Protein AF-0000000075318013 (afdb_homodimer)

Secondary structure (DSSP, 8-state):
------PPPTT--PPPHHHHHHHHHHHHHHHHHHHHHHHHHT-SSS-HHHHHHHHHHHHHHHHHHHHHHH--S--/------PPPTT--PPPHHHHHHHHHHHHHHHHHHHHHHHHHT-SSS-HHHHHHHHHHHHHHHHHHHHHHH--S--

Sequence (150 aa):
METFIQPKITGYRQLSEEDAALMNEIKAHGVALGELVDRLSSRSDLNQRWLDIGTTDLQTGLMALTRAVAKPSTFMETFIQPKITGYRQLSEEDAALMNEIKAHGVALGELVDRLSSRSDLNQRWLDIGTTDLQTGLMALTRAVAKPSTF

Structure (mmCIF, N/CA/C/O backbone):
data_AF-0000000075318013-model_v1
#
loop_
_entity.id
_entity.type
_entity.pdbx_description
1 polymer 'Acb2/Tad1 hairpin domain-containing protein'
#
loop_
_atom_site.group_PDB
_atom_site.id
_atom_site.type_symbol
_atom_site.label_atom_id
_atom_site.label_alt_id
_atom_site.label_comp_id
_atom_site.label_asym_id
_atom_site.label_entity_id
_atom_site.label_seq_id
_atom_site.pdbx_PDB_ins_code
_atom_site.Cartn_x
_atom_site.Cartn_y
_atom_site.Cartn_z
_atom_site.occupancy
_atom_site.B_iso_or_equiv
_atom_site.auth_seq_id
_atom_site.auth_comp_id
_atom_site.auth_asym_id
_atom_site.auth_atom_id
_atom_site.pdbx_PDB_model_num
ATOM 1 N N . MET A 1 1 ? 11.258 12.672 25.172 1 51.41 1 MET A N 1
ATOM 2 C CA . MET A 1 1 ? 11.133 12.633 23.719 1 51.41 1 MET A CA 1
ATOM 3 C C . MET A 1 1 ? 12.352 13.258 23.047 1 51.41 1 MET A C 1
ATOM 5 O O . MET A 1 1 ? 12.719 14.391 23.359 1 51.41 1 MET A O 1
ATOM 9 N N . GLU A 1 2 ? 13.297 12.336 22.609 1 57.06 2 GLU A N 1
ATOM 10 C CA . GLU A 1 2 ? 14.523 12.922 22.078 1 57.06 2 GLU A CA 1
ATOM 11 C C . GLU A 1 2 ? 14.227 13.852 20.906 1 57.06 2 GLU A C 1
ATOM 13 O O . GLU A 1 2 ? 13.469 13.5 20 1 57.06 2 GLU A O 1
ATOM 18 N N . THR A 1 3 ? 14.219 15.047 21.234 1 63.28 3 THR A N 1
ATOM 19 C CA . THR A 1 3 ? 14 16.094 20.234 1 63.28 3 THR A CA 1
ATOM 20 C C . THR A 1 3 ? 15.203 16.188 19.297 1 63.28 3 THR A C 1
ATOM 22 O O . THR A 1 3 ? 16.344 16.094 19.734 1 63.28 3 THR A O 1
ATOM 25 N N . PHE A 1 4 ? 15.031 15.758 18.094 1 64.5 4 PHE A N 1
ATOM 26 C CA . PHE A 1 4 ? 16.062 16.016 17.078 1 64.5 4 PHE A CA 1
ATOM 27 C C . PHE A 1 4 ? 15.914 17.406 16.5 1 64.5 4 PHE A C 1
ATOM 29 O O . PHE A 1 4 ? 14.805 17.844 16.188 1 64.5 4 PHE A O 1
ATOM 36 N N . ILE A 1 5 ? 16.891 18.172 16.766 1 68.06 5 ILE A N 1
ATOM 37 C CA . ILE A 1 5 ? 16.906 19.531 16.203 1 68.06 5 ILE A CA 1
ATOM 38 C C . ILE A 1 5 ? 17.469 19.5 14.789 1 68.06 5 ILE A C 1
ATOM 40 O O . ILE A 1 5 ? 18.594 19.031 14.57 1 68.06 5 ILE A O 1
ATOM 44 N N . GLN A 1 6 ? 16.625 19.562 13.805 1 69.44 6 GLN A N 1
ATOM 45 C CA . GLN A 1 6 ? 17.062 19.641 12.414 1 69.44 6 GLN A CA 1
ATOM 46 C C . GLN A 1 6 ? 16.797 21.016 11.82 1 69.44 6 GLN A C 1
ATOM 48 O O . GLN A 1 6 ? 15.828 21.688 12.203 1 69.44 6 GLN A O 1
ATOM 53 N N . PRO A 1 7 ? 17.812 21.406 11.039 1 77.44 7 PRO A N 1
ATOM 54 C CA . PRO A 1 7 ? 17.562 22.688 10.367 1 77.44 7 PRO A CA 1
ATOM 55 C C . PRO A 1 7 ? 16.234 22.703 9.617 1 77.44 7 PRO A C 1
ATOM 57 O O . PRO A 1 7 ? 15.812 21.688 9.078 1 77.44 7 PRO A O 1
ATOM 60 N N . LYS A 1 8 ? 15.609 23.891 9.758 1 79.69 8 LYS A N 1
ATOM 61 C CA . LYS A 1 8 ? 14.336 24.031 9.062 1 79.69 8 LYS A CA 1
ATOM 62 C C . LYS A 1 8 ? 14.516 23.969 7.551 1 79.69 8 LYS A C 1
ATOM 64 O O . LYS A 1 8 ? 15.367 24.672 7 1 79.69 8 LYS A O 1
ATOM 69 N N . ILE A 1 9 ? 13.898 23.141 6.926 1 81.94 9 ILE A N 1
ATOM 70 C CA . ILE A 1 9 ? 13.844 23.062 5.469 1 81.94 9 ILE A CA 1
ATOM 71 C C . ILE A 1 9 ? 12.711 23.953 4.953 1 81.94 9 ILE A C 1
ATOM 73 O O . ILE A 1 9 ? 11.594 23.906 5.48 1 81.94 9 ILE A O 1
ATOM 77 N N . THR A 1 10 ? 13.117 24.734 3.959 1 87.12 10 THR A N 1
ATOM 78 C CA . THR A 1 10 ? 12.125 25.625 3.383 1 87.12 10 THR A CA 1
ATOM 79 C C . THR A 1 10 ? 10.891 24.859 2.914 1 87.12 10 THR A C 1
ATOM 81 O O . THR A 1 10 ? 11.016 23.812 2.277 1 87.12 10 THR A O 1
ATOM 84 N N . GLY A 1 11 ? 9.648 25.328 3.365 1 89.56 11 GLY A N 1
ATOM 85 C CA . GLY A 1 11 ? 8.414 24.719 2.906 1 89.56 11 GLY A CA 1
ATOM 86 C C . GLY A 1 11 ? 7.902 23.625 3.83 1 89.56 11 GLY A C 1
ATOM 87 O O . GLY A 1 11 ? 6.773 23.156 3.678 1 89.56 11 GLY A O 1
ATOM 88 N N . TYR A 1 12 ? 8.773 23.281 4.695 1 90.19 12 TYR A N 1
ATOM 89 C CA . TYR A 1 12 ? 8.328 22.266 5.645 1 90.19 12 TYR A CA 1
ATOM 90 C C . TYR A 1 12 ? 7.973 22.891 6.988 1 90.19 12 TYR A C 1
ATOM 92 O O . TYR A 1 12 ? 8.586 23.875 7.402 1 90.19 12 TYR A O 1
ATOM 100 N N . ARG A 1 13 ? 7.129 22.359 7.59 1 88.5 13 ARG A N 1
ATOM 101 C CA . ARG A 1 13 ? 6.691 22.828 8.898 1 88.5 13 ARG A CA 1
ATOM 102 C C . ARG A 1 13 ? 7.191 21.922 10.008 1 88.5 13 ARG A C 1
ATOM 104 O O . ARG A 1 13 ? 7.543 20.766 9.758 1 88.5 13 ARG A O 1
ATOM 111 N N . GLN A 1 14 ? 7.195 22.516 11.195 1 88.56 14 GLN A N 1
ATOM 112 C CA . GLN A 1 14 ? 7.449 21.688 12.375 1 88.56 14 GLN A CA 1
ATOM 113 C C . GLN A 1 14 ? 6.242 20.812 12.695 1 88.56 14 GLN A C 1
ATOM 115 O O . GLN A 1 14 ? 5.121 21.312 12.836 1 88.56 14 GLN A O 1
ATOM 120 N N . LEU A 1 15 ? 6.57 19.562 12.891 1 89.75 15 LEU A N 1
ATOM 121 C CA . LEU A 1 15 ? 5.477 18.641 13.156 1 89.75 15 LEU A CA 1
ATOM 122 C C . LEU A 1 15 ? 5.109 18.641 14.633 1 89.75 15 LEU A C 1
ATOM 124 O O . LEU A 1 15 ? 5.988 18.734 15.5 1 89.75 15 LEU A O 1
ATOM 128 N N . SER A 1 16 ? 3.875 18.547 14.883 1 91.38 16 SER A N 1
ATOM 129 C CA . SER A 1 16 ? 3.424 18.312 16.25 1 91.38 16 SER A CA 1
ATOM 130 C C . SER A 1 16 ? 3.791 16.906 16.719 1 91.38 16 SER A C 1
ATOM 132 O O . SER A 1 16 ? 4.223 16.078 15.914 1 91.38 16 SER A O 1
ATOM 134 N N . GLU A 1 17 ? 3.672 16.656 17.922 1 91.62 17 GLU A N 1
ATOM 135 C CA . GLU A 1 17 ? 3.891 15.305 18.453 1 91.62 17 GLU A CA 1
ATOM 136 C C . GLU A 1 17 ? 2.947 14.297 17.797 1 91.62 17 GLU A C 1
ATOM 138 O O . GLU A 1 17 ? 3.342 13.164 17.5 1 91.62 17 GLU A O 1
ATOM 143 N N . GLU A 1 18 ? 1.705 14.781 17.578 1 92.75 18 GLU A N 1
ATOM 144 C CA . GLU A 1 18 ? 0.709 13.914 16.969 1 92.75 18 GLU A CA 1
ATOM 145 C C . GLU A 1 18 ? 1.08 13.602 15.516 1 92.75 18 GLU A C 1
ATOM 147 O O . GLU A 1 18 ? 0.976 12.453 15.078 1 92.75 18 GLU A O 1
ATOM 152 N N . ASP A 1 19 ? 1.533 14.609 14.797 1 93.31 19 ASP A N 1
ATOM 153 C CA . ASP A 1 19 ? 1.943 14.398 13.414 1 93.31 19 ASP A CA 1
ATOM 154 C C . ASP A 1 19 ? 3.156 13.477 13.336 1 93.31 19 ASP A C 1
ATOM 156 O O . ASP A 1 19 ? 3.244 12.633 12.438 1 93.31 19 ASP A O 1
ATOM 160 N N . ALA A 1 20 ? 4.09 13.664 14.203 1 93.19 20 ALA A N 1
ATOM 161 C CA . ALA A 1 20 ? 5.277 12.812 14.242 1 93.19 20 ALA A CA 1
ATOM 162 C C . ALA A 1 20 ? 4.898 11.359 14.5 1 93.19 20 ALA A C 1
ATOM 164 O O . ALA A 1 20 ? 5.469 10.445 13.891 1 93.19 20 ALA A O 1
ATOM 165 N N . ALA A 1 21 ? 3.998 11.148 15.406 1 93.88 21 ALA A N 1
ATOM 166 C CA . ALA A 1 21 ? 3.531 9.797 15.68 1 93.88 21 ALA A CA 1
ATOM 167 C C . ALA A 1 21 ? 2.91 9.164 14.438 1 93.88 21 ALA A C 1
ATOM 169 O O . ALA A 1 21 ? 3.131 7.98 14.156 1 93.88 21 ALA A O 1
ATOM 170 N N . LEU A 1 22 ? 2.172 9.977 13.727 1 94.38 22 LEU A N 1
ATOM 171 C CA . LEU A 1 22 ? 1.556 9.492 12.492 1 94.38 22 LEU A CA 1
ATOM 172 C C . LEU A 1 22 ? 2.615 9.156 11.453 1 94.38 22 LEU A C 1
ATOM 174 O O . LEU A 1 22 ? 2.533 8.117 10.789 1 94.38 22 LEU A O 1
ATOM 178 N N . MET A 1 23 ? 3.594 10.016 11.344 1 95.5 23 MET A N 1
ATOM 179 C CA . MET A 1 23 ? 4.703 9.781 10.422 1 95.5 23 MET A CA 1
ATOM 180 C C . MET A 1 23 ? 5.438 8.492 10.766 1 95.5 23 MET A C 1
ATOM 182 O O . MET A 1 23 ? 5.75 7.699 9.875 1 95.5 23 MET A O 1
ATOM 186 N N . ASN A 1 24 ? 5.641 8.297 12 1 96.62 24 ASN A N 1
ATOM 187 C CA . ASN A 1 24 ? 6.316 7.074 12.438 1 96.62 24 ASN A CA 1
ATOM 188 C C . ASN A 1 24 ? 5.473 5.836 12.156 1 96.62 24 ASN A C 1
ATOM 190 O O . ASN A 1 24 ? 6.012 4.785 11.805 1 96.62 24 ASN A O 1
ATOM 194 N N . GLU A 1 25 ? 4.195 5.926 12.305 1 97.62 25 GLU A N 1
ATOM 195 C CA . GLU A 1 25 ? 3.309 4.809 12 1 97.62 25 GLU A CA 1
ATOM 196 C C . GLU A 1 25 ? 3.328 4.48 10.508 1 97.62 25 GLU A C 1
ATOM 198 O O . GLU A 1 25 ? 3.40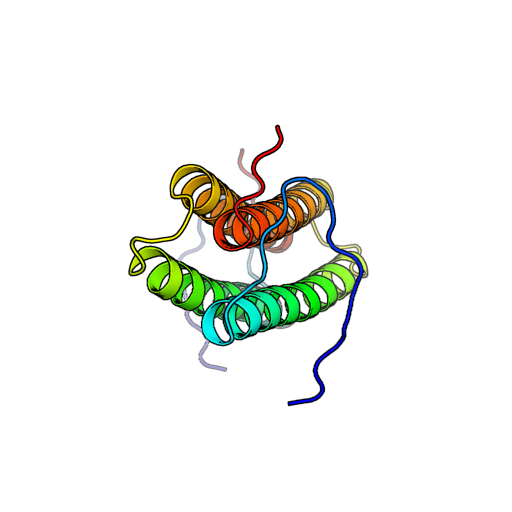8 3.312 10.125 1 97.62 25 GLU A O 1
ATOM 203 N N . ILE A 1 26 ? 3.238 5.508 9.703 1 98.38 26 ILE A N 1
ATOM 204 C CA . ILE A 1 26 ? 3.312 5.316 8.266 1 98.38 26 ILE A CA 1
ATOM 205 C C . ILE A 1 26 ? 4.629 4.633 7.902 1 98.38 26 ILE A C 1
ATOM 207 O O . ILE A 1 26 ? 4.648 3.686 7.113 1 98.38 26 ILE A O 1
ATOM 211 N N . LYS A 1 27 ? 5.699 5.059 8.531 1 98.19 27 LYS A N 1
ATOM 212 C CA . LYS A 1 27 ? 7.008 4.469 8.266 1 98.19 27 LYS A CA 1
ATOM 213 C C . LYS A 1 27 ? 7.051 3.01 8.703 1 98.19 27 LYS A C 1
ATOM 215 O O . LYS A 1 27 ? 7.672 2.176 8.039 1 98.19 27 LYS A O 1
ATOM 220 N N . ALA A 1 28 ? 6.453 2.695 9.805 1 98.5 28 ALA A N 1
ATOM 221 C CA . ALA A 1 28 ? 6.402 1.314 10.281 1 98.5 28 ALA A CA 1
ATOM 222 C C . ALA A 1 28 ? 5.664 0.422 9.289 1 98.5 28 ALA A C 1
ATOM 224 O O . ALA A 1 28 ? 6.086 -0.705 9.023 1 98.5 28 ALA A O 1
ATOM 225 N N . HIS A 1 29 ? 4.551 0.938 8.773 1 98.69 29 HIS A N 1
ATOM 226 C CA . HIS A 1 29 ? 3.865 0.2 7.719 1 98.69 29 HIS A CA 1
ATOM 227 C C . HIS A 1 29 ? 4.758 0.031 6.492 1 98.69 29 HIS A C 1
ATOM 229 O O . HIS A 1 29 ? 4.75 -1.022 5.852 1 98.69 29 HIS A O 1
ATOM 235 N N . GLY A 1 30 ? 5.508 1.04 6.16 1 98.81 30 GLY A N 1
ATOM 236 C CA . GLY A 1 30 ? 6.445 0.939 5.055 1 98.81 30 GLY A CA 1
ATOM 237 C C . GLY A 1 30 ? 7.465 -0.168 5.238 1 98.81 30 GLY A C 1
ATOM 238 O O . GLY A 1 30 ? 7.742 -0.926 4.305 1 98.81 30 GLY A O 1
ATOM 239 N N . VAL A 1 31 ? 8.008 -0.242 6.359 1 98.69 31 VAL A N 1
ATOM 240 C CA . VAL A 1 31 ? 8.984 -1.28 6.668 1 98.69 31 VAL A CA 1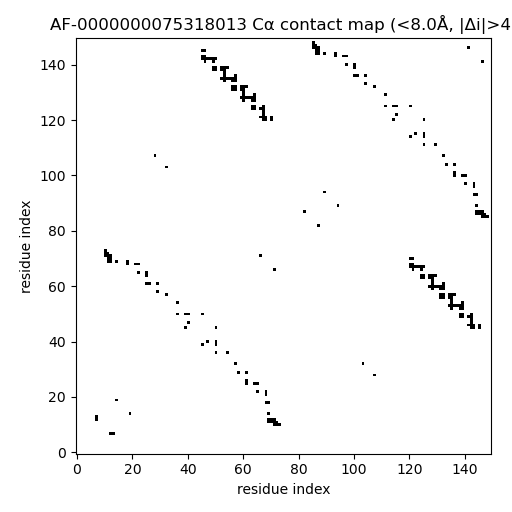
ATOM 241 C C . VAL A 1 31 ? 8.336 -2.656 6.523 1 98.69 31 VAL A C 1
ATOM 243 O O . VAL A 1 31 ? 8.898 -3.545 5.871 1 98.69 31 VAL A O 1
ATOM 246 N N . ALA A 1 32 ? 7.191 -2.836 7.086 1 98.56 32 ALA A N 1
ATOM 247 C CA . ALA A 1 32 ? 6.492 -4.117 7.035 1 98.56 32 ALA A CA 1
ATOM 248 C C . ALA A 1 32 ? 6.145 -4.492 5.598 1 98.56 32 ALA A C 1
ATOM 250 O O . ALA A 1 32 ? 6.309 -5.645 5.195 1 98.56 32 ALA A O 1
ATOM 251 N N . LEU A 1 33 ? 5.715 -3.564 4.836 1 98.81 33 LEU A N 1
ATOM 252 C CA . LEU A 1 33 ? 5.371 -3.82 3.441 1 98.81 33 LEU A CA 1
ATOM 253 C C . LEU A 1 33 ? 6.621 -4.109 2.619 1 98.81 33 LEU A C 1
ATOM 255 O O . LEU A 1 33 ? 6.582 -4.91 1.684 1 98.81 33 LEU A O 1
ATOM 259 N N . GLY A 1 34 ? 7.645 -3.418 2.916 1 98.62 34 GLY A N 1
ATOM 260 C CA . GLY A 1 34 ? 8.906 -3.725 2.27 1 98.62 34 GLY A CA 1
ATOM 261 C C . GLY A 1 34 ? 9.352 -5.164 2.471 1 98.62 34 GLY A C 1
ATOM 262 O O . GLY A 1 34 ? 9.805 -5.816 1.529 1 98.62 34 GLY A O 1
ATOM 263 N N . GLU A 1 35 ? 9.234 -5.652 3.684 1 98.19 35 GLU A N 1
ATOM 264 C CA . GLU A 1 35 ? 9.578 -7.039 3.982 1 98.19 35 GLU A CA 1
ATOM 265 C C . GLU A 1 35 ? 8.688 -8.008 3.209 1 98.19 35 GLU A C 1
ATOM 267 O O . GLU A 1 35 ? 9.164 -9.023 2.703 1 98.19 35 GLU A O 1
ATOM 272 N N . LEU A 1 36 ? 7.445 -7.703 3.152 1 98.19 36 LEU A N 1
ATOM 273 C CA . LEU A 1 36 ? 6.523 -8.523 2.375 1 98.19 36 LEU A CA 1
ATOM 274 C C . LEU A 1 36 ? 6.953 -8.586 0.913 1 98.19 36 LEU A C 1
ATOM 276 O O . LEU A 1 36 ? 7.078 -9.672 0.347 1 98.19 36 LEU A O 1
ATOM 280 N N . VAL A 1 37 ? 7.211 -7.48 0.31 1 98.44 37 VAL A N 1
ATOM 281 C CA . VAL A 1 37 ? 7.57 -7.406 -1.104 1 98.44 37 VAL A CA 1
ATOM 282 C C . VAL A 1 37 ? 8.883 -8.148 -1.346 1 98.44 37 VAL A C 1
ATOM 284 O O . VAL A 1 37 ? 9.031 -8.836 -2.357 1 98.44 37 VAL A O 1
ATOM 287 N N . ASP A 1 38 ? 9.789 -7.992 -0.426 1 97.5 38 ASP A N 1
ATOM 288 C CA . ASP A 1 38 ? 11.055 -8.719 -0.542 1 97.5 38 ASP A CA 1
ATOM 289 C C . ASP A 1 38 ? 10.82 -10.227 -0.568 1 97.5 38 ASP A C 1
ATOM 291 O O . ASP A 1 38 ? 11.43 -10.938 -1.374 1 97.5 38 ASP A O 1
ATOM 295 N N . ARG A 1 39 ? 9.992 -10.664 0.252 1 95.88 39 ARG A N 1
ATOM 296 C CA . ARG A 1 39 ? 9.695 -12.086 0.304 1 95.88 39 ARG A CA 1
ATOM 297 C C . ARG A 1 39 ? 9.016 -12.555 -0.978 1 95.88 39 ARG A C 1
ATOM 299 O O . ARG A 1 39 ? 9.367 -13.594 -1.533 1 95.88 39 ARG A O 1
ATOM 306 N N . LEU A 1 40 ? 8.109 -11.758 -1.424 1 97.44 40 LEU A N 1
ATOM 307 C CA . LEU A 1 40 ? 7.414 -12.109 -2.66 1 97.44 40 LEU A CA 1
ATOM 308 C C . LEU A 1 40 ? 8.383 -12.102 -3.842 1 97.44 40 LEU A C 1
ATOM 310 O O . LEU A 1 40 ? 8.312 -12.977 -4.707 1 97.44 40 LEU A O 1
ATOM 314 N N . SER A 1 41 ? 9.258 -11.172 -3.793 1 96.94 41 SER A N 1
ATOM 315 C CA . SER A 1 41 ? 10.188 -11 -4.898 1 96.94 41 SER A CA 1
ATOM 316 C C . SER A 1 41 ? 11.195 -12.148 -4.957 1 96.94 41 SER A C 1
ATOM 318 O O . SER A 1 41 ? 11.812 -12.383 -5.996 1 96.94 41 SER A O 1
ATOM 320 N N . SER A 1 42 ? 11.359 -12.797 -3.869 1 95.56 42 SER A N 1
ATOM 321 C CA . SER A 1 42 ? 12.297 -13.922 -3.814 1 95.56 42 SER A CA 1
ATOM 322 C C . SER A 1 42 ? 11.68 -15.18 -4.41 1 95.56 42 SER A C 1
ATOM 324 O O . SER A 1 42 ? 12.375 -16.172 -4.652 1 95.56 42 SER A O 1
ATOM 326 N N . ARG A 1 43 ? 10.43 -15.117 -4.719 1 94.62 43 ARG A N 1
ATOM 327 C CA . ARG A 1 43 ? 9.742 -16.25 -5.324 1 94.62 43 ARG A CA 1
ATOM 328 C C . ARG A 1 43 ? 9.75 -16.141 -6.848 1 94.62 43 ARG A C 1
ATOM 330 O O . ARG A 1 43 ? 9.539 -15.062 -7.398 1 94.62 43 ARG A O 1
ATOM 337 N N . SER A 1 44 ? 9.961 -17.266 -7.461 1 94.06 44 SER A N 1
ATOM 338 C CA . SER A 1 44 ? 10.055 -17.281 -8.922 1 94.06 44 SER A CA 1
ATOM 339 C C . SER A 1 44 ? 8.727 -17.688 -9.547 1 94.06 44 SER A C 1
ATOM 341 O O . SER A 1 44 ? 8.555 -17.594 -10.766 1 94.06 44 SER A O 1
ATOM 343 N N . ASP A 1 45 ? 7.785 -18.125 -8.82 1 95 45 ASP A N 1
ATOM 344 C CA . ASP A 1 45 ? 6.562 -18.719 -9.359 1 95 45 ASP A CA 1
ATOM 345 C C . ASP A 1 45 ? 5.422 -17.703 -9.367 1 95 45 ASP A C 1
ATOM 347 O O . ASP A 1 45 ? 4.285 -18.047 -9.703 1 95 45 ASP A O 1
ATOM 351 N N . LEU A 1 46 ? 5.73 -16.453 -8.984 1 96.5 46 LEU A N 1
ATOM 352 C CA . LEU A 1 46 ? 4.688 -15.438 -8.969 1 96.5 46 LEU A CA 1
ATOM 353 C C . LEU A 1 46 ? 4.699 -14.633 -10.266 1 96.5 46 LEU A C 1
ATOM 355 O O . LEU A 1 46 ? 5.656 -14.703 -11.039 1 96.5 46 LEU A O 1
ATOM 359 N N . ASN A 1 47 ? 3.588 -13.906 -10.555 1 97.25 47 ASN A N 1
ATOM 360 C CA . ASN A 1 47 ? 3.533 -13.008 -11.703 1 97.25 47 ASN A CA 1
ATOM 361 C C . ASN A 1 47 ? 4.316 -11.727 -11.445 1 97.25 47 ASN A C 1
ATOM 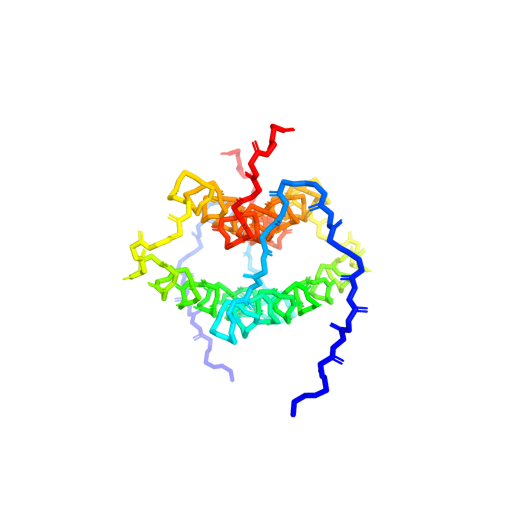363 O O . ASN A 1 47 ? 3.863 -10.852 -10.711 1 97.25 47 ASN A O 1
ATOM 367 N N . GLN A 1 48 ? 5.422 -11.594 -12.031 1 97.38 48 GLN A N 1
ATOM 368 C CA . GLN A 1 48 ? 6.371 -10.531 -11.719 1 97.38 48 GLN A CA 1
ATOM 369 C C . GLN A 1 48 ? 5.82 -9.164 -12.125 1 97.38 48 GLN A C 1
ATOM 371 O O . GLN A 1 48 ? 6.07 -8.164 -11.453 1 97.38 48 GLN A O 1
ATOM 376 N N . ARG A 1 49 ? 5.168 -9.148 -13.203 1 97.75 49 ARG A N 1
ATOM 377 C CA . ARG A 1 49 ? 4.609 -7.871 -13.641 1 97.75 49 ARG A CA 1
ATOM 378 C C . ARG A 1 49 ? 3.682 -7.285 -12.586 1 97.75 49 ARG A C 1
ATOM 380 O O . ARG A 1 49 ? 3.809 -6.113 -12.219 1 97.75 49 ARG A O 1
ATOM 387 N N . TRP A 1 50 ? 2.781 -8.078 -12.094 1 98.44 50 TRP A N 1
ATOM 388 C CA . TRP A 1 50 ? 1.833 -7.617 -11.086 1 98.44 50 TRP A CA 1
ATOM 389 C C . TRP A 1 50 ? 2.539 -7.336 -9.766 1 98.44 50 TRP A C 1
ATOM 391 O O . TRP A 1 50 ? 2.15 -6.426 -9.023 1 98.44 50 TRP A O 1
ATOM 401 N N . LEU A 1 51 ? 3.545 -8.109 -9.445 1 98.62 51 LEU A N 1
ATOM 402 C CA . LEU A 1 51 ? 4.348 -7.824 -8.258 1 98.62 51 LEU A CA 1
ATOM 403 C C . LEU A 1 51 ? 4.996 -6.445 -8.359 1 98.62 51 LEU A C 1
ATOM 405 O O . LEU A 1 51 ? 4.992 -5.68 -7.395 1 98.62 51 LEU A O 1
ATOM 409 N N . ASP A 1 52 ? 5.48 -6.102 -9.539 1 98.62 52 ASP A N 1
ATOM 410 C CA . ASP A 1 52 ? 6.121 -4.805 -9.75 1 98.62 52 ASP A CA 1
ATOM 411 C C . ASP A 1 52 ? 5.109 -3.668 -9.625 1 98.62 52 ASP A C 1
ATOM 413 O O . ASP A 1 52 ? 5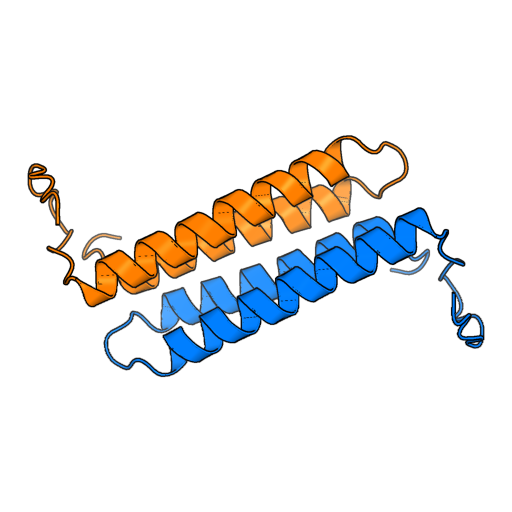.402 -2.637 -9.016 1 98.62 52 ASP A O 1
ATOM 417 N N . ILE A 1 53 ? 3.975 -3.873 -10.133 1 98.75 53 ILE A N 1
ATOM 418 C CA . ILE A 1 53 ? 2.916 -2.875 -10.047 1 98.75 53 ILE A CA 1
ATOM 419 C C . ILE A 1 53 ? 2.514 -2.682 -8.586 1 98.75 53 ILE A C 1
ATOM 421 O O . ILE A 1 53 ? 2.412 -1.549 -8.102 1 98.75 53 ILE A O 1
ATOM 425 N N . GLY A 1 54 ? 2.328 -3.836 -7.898 1 98.88 54 GLY A N 1
ATOM 426 C CA . GLY A 1 54 ? 1.978 -3.754 -6.488 1 98.88 54 GLY A CA 1
ATOM 427 C C . GLY A 1 54 ? 3.027 -3.047 -5.652 1 98.88 54 GLY A C 1
ATOM 428 O O . GLY A 1 54 ? 2.697 -2.207 -4.812 1 98.88 54 GLY A O 1
ATOM 429 N N . THR A 1 55 ? 4.273 -3.332 -5.938 1 98.81 55 THR A N 1
ATOM 430 C CA . THR A 1 55 ? 5.391 -2.703 -5.242 1 98.81 55 THR A CA 1
ATOM 431 C C . THR A 1 55 ? 5.383 -1.193 -5.465 1 98.81 55 THR A C 1
ATOM 433 O O . THR A 1 55 ? 5.453 -0.42 -4.508 1 98.81 55 THR A O 1
ATOM 436 N N . THR A 1 56 ? 5.254 -0.821 -6.672 1 98.88 56 THR A N 1
ATOM 437 C CA . THR A 1 56 ? 5.254 0.593 -7.031 1 98.88 56 THR A CA 1
ATOM 438 C C . THR A 1 56 ? 4.078 1.315 -6.379 1 98.88 56 THR A C 1
ATOM 440 O O . THR A 1 56 ? 4.25 2.387 -5.793 1 98.88 56 THR A O 1
ATOM 443 N N . ASP A 1 57 ? 2.928 0.756 -6.449 1 98.88 57 ASP A N 1
ATOM 444 C CA . ASP A 1 57 ? 1.734 1.388 -5.895 1 98.88 57 ASP A CA 1
ATOM 445 C C . ASP A 1 57 ? 1.832 1.508 -4.375 1 98.88 57 ASP A C 1
ATOM 447 O O . ASP A 1 57 ? 1.448 2.529 -3.803 1 98.88 57 ASP A O 1
ATOM 451 N N . LEU A 1 58 ? 2.357 0.511 -3.727 1 98.94 58 LEU A N 1
ATOM 452 C CA . LEU A 1 58 ? 2.523 0.58 -2.279 1 98.94 58 LEU A CA 1
ATOM 453 C C . LEU A 1 58 ? 3.533 1.658 -1.899 1 98.94 58 LEU A C 1
ATOM 455 O O . LEU A 1 58 ? 3.318 2.408 -0.944 1 98.94 58 LEU A O 1
ATOM 459 N N . GLN A 1 59 ? 4.625 1.77 -2.695 1 98.81 59 GLN A N 1
ATOM 460 C CA . GLN A 1 59 ? 5.637 2.789 -2.449 1 98.81 59 GLN A CA 1
ATOM 461 C C . GLN A 1 59 ? 5.062 4.191 -2.635 1 98.81 59 GLN A C 1
ATOM 463 O O . GLN A 1 59 ? 5.203 5.047 -1.76 1 98.81 59 GLN A O 1
ATOM 468 N N . THR A 1 60 ? 4.355 4.359 -3.674 1 98.88 60 THR A N 1
ATOM 469 C CA . THR A 1 60 ? 3.799 5.68 -3.951 1 98.88 60 THR A CA 1
ATOM 470 C C . THR A 1 60 ? 2.674 6.008 -2.973 1 98.88 60 THR A C 1
ATOM 472 O O . THR A 1 60 ? 2.494 7.168 -2.592 1 98.88 60 THR A O 1
ATOM 475 N N . GLY A 1 61 ? 1.916 4.988 -2.539 1 98.88 61 GLY A N 1
ATOM 476 C CA . GLY A 1 61 ? 0.882 5.203 -1.54 1 98.88 61 GLY A CA 1
ATOM 477 C C . GLY A 1 61 ? 1.426 5.703 -0.215 1 98.88 61 GLY A C 1
ATOM 478 O O . GLY A 1 61 ? 0.891 6.648 0.363 1 98.88 61 GLY A O 1
ATOM 479 N N . LEU A 1 62 ? 2.498 5.109 0.197 1 98.88 62 LEU A N 1
ATOM 480 C CA . LEU A 1 62 ? 3.133 5.52 1.444 1 98.88 62 LEU A CA 1
ATOM 481 C C . LEU A 1 62 ? 3.725 6.918 1.317 1 98.88 62 LEU A C 1
ATOM 483 O O . LEU A 1 62 ? 3.625 7.727 2.246 1 98.88 62 LEU A O 1
ATOM 487 N N . MET A 1 63 ? 4.27 7.23 0.152 1 98.69 63 MET A N 1
ATOM 488 C CA . MET A 1 63 ? 4.816 8.562 -0.096 1 98.69 63 MET A CA 1
ATOM 489 C C . MET A 1 63 ? 3.711 9.617 -0.085 1 98.69 63 MET A C 1
ATOM 491 O O . MET A 1 63 ? 3.893 10.703 0.461 1 98.69 63 MET A O 1
ATOM 495 N N . ALA A 1 64 ? 2.613 9.25 -0.608 1 98.81 64 ALA A N 1
ATOM 496 C CA . ALA A 1 64 ? 1.479 10.172 -0.647 1 98.81 64 ALA A CA 1
ATOM 497 C C . ALA A 1 64 ? 0.926 10.422 0.753 1 98.81 64 ALA A C 1
ATOM 499 O O . ALA A 1 64 ? 0.608 11.555 1.11 1 98.81 64 ALA A O 1
ATOM 500 N N . LEU A 1 65 ? 0.828 9.406 1.561 1 98.75 65 LEU A N 1
ATOM 501 C CA . LEU A 1 65 ? 0.347 9.578 2.928 1 98.75 65 LEU A CA 1
ATOM 502 C C . LEU A 1 65 ? 1.302 10.453 3.73 1 98.75 65 LEU A C 1
ATOM 504 O O . LEU A 1 65 ? 0.865 11.305 4.512 1 98.75 65 LEU A O 1
ATOM 508 N N . THR A 1 66 ? 2.578 10.266 3.562 1 98.25 66 THR A N 1
ATOM 509 C CA . THR A 1 66 ? 3.582 11.086 4.23 1 98.25 66 THR A CA 1
ATOM 510 C C . THR A 1 66 ? 3.418 12.555 3.855 1 98.25 66 THR A C 1
ATOM 512 O O . THR A 1 66 ? 3.457 13.43 4.723 1 98.25 66 THR A O 1
ATOM 515 N N . ARG A 1 67 ? 3.182 12.734 2.588 1 98.19 67 ARG A N 1
ATOM 516 C CA . ARG A 1 67 ? 3.002 14.094 2.102 1 98.19 67 ARG A CA 1
ATOM 517 C C . ARG A 1 67 ? 1.722 14.711 2.658 1 98.19 67 ARG A C 1
ATOM 519 O O . ARG A 1 67 ? 1.672 15.914 2.928 1 98.19 67 ARG A O 1
ATOM 526 N N . ALA A 1 68 ? 0.718 13.898 2.826 1 97.88 68 ALA A N 1
ATOM 527 C CA . ALA A 1 68 ? -0.553 14.375 3.365 1 97.88 68 ALA A CA 1
ATOM 528 C C . ALA A 1 68 ? -0.38 14.906 4.785 1 97.88 68 ALA A C 1
ATOM 530 O O . ALA A 1 68 ? -1.03 15.883 5.172 1 97.88 68 ALA A O 1
ATOM 531 N N . VAL A 1 69 ? 0.526 14.297 5.512 1 97.25 69 VAL A N 1
ATOM 532 C CA . VAL A 1 69 ? 0.768 14.688 6.895 1 97.25 69 VAL A CA 1
ATOM 533 C C . VAL A 1 69 ? 1.75 15.859 6.934 1 97.25 69 VAL A C 1
ATOM 535 O O . VAL A 1 69 ? 1.544 16.828 7.672 1 97.25 69 VAL A O 1
ATOM 538 N N . ALA A 1 70 ? 2.791 15.82 6.121 1 95.75 70 ALA A N 1
ATOM 539 C CA . ALA A 1 70 ? 3.855 16.812 6.125 1 95.75 70 ALA A CA 1
ATOM 540 C C . ALA A 1 70 ? 3.352 18.156 5.59 1 95.75 70 ALA A C 1
ATOM 542 O O . ALA A 1 70 ? 3.762 19.219 6.066 1 95.75 70 ALA A O 1
ATOM 543 N N . LYS A 1 71 ? 2.531 18.188 4.59 1 95.75 71 LYS A N 1
ATOM 544 C CA . LYS A 1 71 ? 1.938 19.359 3.949 1 95.75 71 LYS A CA 1
ATOM 545 C C . LYS A 1 71 ? 3.01 20.375 3.559 1 95.75 71 LYS A C 1
ATOM 547 O O . LYS A 1 71 ? 2.912 21.562 3.906 1 95.75 71 LYS A O 1
ATOM 552 N N . PRO A 1 72 ? 3.895 19.812 2.746 1 94.38 72 PRO A N 1
ATOM 553 C CA . PRO A 1 72 ? 4.867 20.812 2.277 1 94.38 72 PRO A CA 1
ATOM 554 C C . PRO A 1 72 ? 4.234 21.906 1.423 1 94.38 72 PRO A C 1
ATOM 556 O O . PRO A 1 72 ? 3.229 21.656 0.749 1 94.38 72 PRO A O 1
ATOM 559 N N . SER A 1 73 ? 4.812 23.094 1.483 1 91.69 73 SER A N 1
ATOM 560 C CA . SER A 1 73 ? 4.246 24.234 0.765 1 91.69 73 SER A CA 1
ATOM 561 C C . SER A 1 73 ? 4.816 24.328 -0.646 1 91.69 73 SER A C 1
ATOM 563 O O . SER A 1 73 ? 4.426 25.219 -1.417 1 91.69 73 SER A O 1
ATOM 565 N N . THR A 1 74 ? 5.645 23.406 -0.911 1 85.69 74 THR A N 1
ATOM 566 C CA . THR A 1 74 ? 6.254 23.391 -2.234 1 85.69 74 THR A CA 1
ATOM 567 C C . THR A 1 74 ? 5.629 22.312 -3.109 1 85.69 74 THR A C 1
ATOM 569 O O . THR A 1 74 ? 5.145 21.297 -2.598 1 85.69 74 THR A O 1
ATOM 572 N N . PHE A 1 75 ? 5.688 22.625 -4.484 1 80.94 75 PHE A N 1
ATOM 573 C CA . PHE A 1 75 ? 5.219 21.641 -5.445 1 80.94 75 PHE A CA 1
ATOM 574 C C . PHE A 1 75 ? 6.238 20.516 -5.613 1 80.94 75 PHE A C 1
ATOM 576 O O . PHE A 1 75 ? 7.441 20.781 -5.703 1 80.94 75 PHE A O 1
ATOM 583 N N . MET B 1 1 ? -6.652 -27.797 9.07 1 51.56 1 MET B N 1
ATOM 584 C CA . MET B 1 1 ? -6.84 -26.688 8.141 1 51.56 1 MET B CA 1
ATOM 585 C C . MET B 1 1 ? -8.219 -26.75 7.504 1 51.56 1 MET B C 1
ATOM 587 O O . MET B 1 1 ? -8.609 -27.766 6.938 1 51.56 1 MET B O 1
ATOM 591 N N . GLU B 1 2 ? -9.125 -25.891 8.078 1 57.22 2 GLU B N 1
ATOM 592 C CA . GLU B 1 2 ? -10.477 -25.984 7.535 1 57.22 2 GLU B CA 1
ATOM 593 C C . GLU B 1 2 ? -10.484 -25.703 6.035 1 57.22 2 GLU B C 1
ATOM 595 O O . GLU B 1 2 ? -9.852 -24.75 5.574 1 57.22 2 GLU B O 1
ATOM 600 N N . THR B 1 3 ? -10.5 -26.703 5.324 1 63.28 3 THR B N 1
ATOM 601 C CA . THR B 1 3 ? -10.586 -26.625 3.871 1 63.28 3 THR B CA 1
ATOM 602 C C . THR B 1 3 ? -11.938 -26.062 3.438 1 63.28 3 THR B C 1
ATOM 604 O O . THR B 1 3 ? -12.961 -26.344 4.055 1 63.28 3 THR B O 1
ATOM 607 N N . PHE B 1 4 ? -11.961 -24.906 2.951 1 63.69 4 PHE B N 1
ATOM 608 C CA . PHE B 1 4 ? -13.156 -24.375 2.316 1 63.69 4 PHE B CA 1
ATOM 609 C C . PHE B 1 4 ? -13.266 -24.859 0.875 1 63.69 4 PHE B C 1
ATOM 611 O O . PHE B 1 4 ? -12.297 -24.812 0.122 1 63.69 4 PHE B O 1
ATOM 618 N N . ILE B 1 5 ? -14.211 -25.656 0.694 1 67.06 5 ILE B N 1
ATOM 619 C CA . ILE B 1 5 ? -14.461 -26.141 -0.659 1 67.06 5 ILE B CA 1
ATOM 620 C C . ILE B 1 5 ? -15.289 -25.109 -1.43 1 67.06 5 ILE B C 1
ATOM 622 O O . ILE B 1 5 ? -16.375 -24.734 -0.993 1 67.06 5 ILE B O 1
ATOM 626 N N . GLN B 1 6 ? -14.719 -24.359 -2.281 1 70.19 6 GLN B N 1
ATOM 627 C CA . GLN B 1 6 ? -15.43 -23.406 -3.137 1 70.19 6 GLN B CA 1
ATOM 628 C C . GLN B 1 6 ? -15.414 -2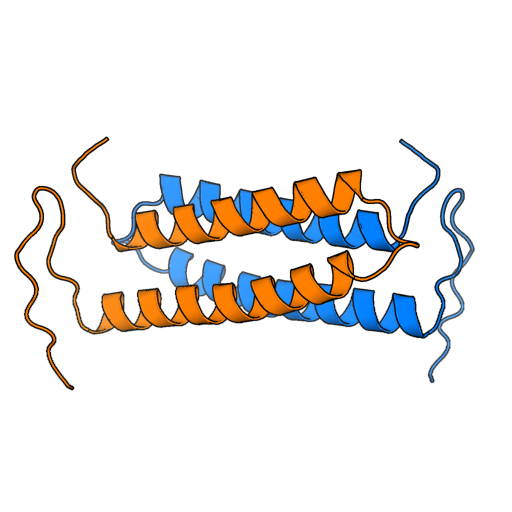3.859 -4.594 1 70.19 6 GLN B C 1
ATOM 630 O O . GLN B 1 6 ? -14.469 -24.531 -5.031 1 70.19 6 GLN B O 1
ATOM 635 N N . PRO B 1 7 ? -16.594 -23.625 -5.215 1 77.69 7 PRO B N 1
ATOM 636 C CA . PRO B 1 7 ? -16.594 -23.953 -6.645 1 77.69 7 PRO B CA 1
ATOM 637 C C . PRO B 1 7 ? -15.438 -23.297 -7.402 1 77.69 7 PRO B C 1
ATOM 639 O O . PRO B 1 7 ? -15.023 -22.188 -7.078 1 77.69 7 PRO B O 1
ATOM 642 N N . LYS B 1 8 ? -14.938 -24.141 -8.352 1 79.69 8 LYS B N 1
ATOM 643 C CA . LYS B 1 8 ? -13.828 -23.609 -9.148 1 79.69 8 LYS B CA 1
ATOM 644 C C . LYS B 1 8 ? -14.289 -22.469 -10.047 1 79.69 8 LYS B C 1
ATOM 646 O O . LYS B 1 8 ? -15.289 -22.578 -10.75 1 79.69 8 LYS B O 1
ATOM 651 N N . ILE B 1 9 ? -13.727 -21.406 -9.953 1 82.56 9 ILE B N 1
ATOM 652 C CA . ILE B 1 9 ? -13.938 -20.266 -10.852 1 82.56 9 ILE B CA 1
ATOM 653 C C . ILE B 1 9 ? -13.008 -20.391 -12.055 1 82.56 9 ILE B C 1
ATOM 655 O O . ILE B 1 9 ? -11.82 -20.656 -11.898 1 82.56 9 ILE B O 1
ATOM 659 N N . THR B 1 10 ? -13.648 -20.203 -13.18 1 87.62 10 THR B N 1
ATOM 660 C CA . THR B 1 10 ? -12.867 -20.297 -14.414 1 87.62 10 THR B CA 1
ATOM 661 C C . THR B 1 10 ? -11.68 -19.344 -14.383 1 87.62 10 THR B C 1
ATOM 663 O O . THR B 1 10 ? -11.828 -18.172 -13.992 1 87.62 10 THR B O 1
ATOM 666 N N . GLY B 1 11 ? -10.43 -19.891 -14.68 1 89.88 11 GLY B N 1
ATOM 667 C CA . GLY B 1 11 ? -9.25 -19.047 -14.766 1 89.88 11 GLY B CA 1
ATOM 668 C C . GLY B 1 11 ? -8.469 -18.969 -13.469 1 89.88 11 GLY B C 1
ATOM 669 O O . GLY B 1 11 ? -7.352 -18.453 -13.43 1 89.88 11 GLY B O 1
ATOM 670 N N . TYR B 1 12 ? -9.125 -19.438 -12.477 1 90.62 12 TYR B N 1
ATOM 671 C CA . TYR B 1 12 ? -8.422 -19.438 -11.195 1 90.62 12 TYR B CA 1
ATOM 672 C C . TYR B 1 12 ? -7.883 -20.812 -10.867 1 90.62 12 TYR B C 1
ATOM 674 O O . TYR B 1 12 ? -8.484 -21.828 -11.234 1 90.62 12 TYR B O 1
ATOM 682 N N . ARG B 1 13 ? -6.91 -20.844 -10.234 1 88.69 13 ARG B N 1
ATOM 683 C CA . ARG B 1 13 ? -6.273 -22.094 -9.828 1 88.69 13 ARG B CA 1
ATOM 684 C C . ARG B 1 13 ? -6.465 -22.344 -8.336 1 88.69 13 ARG B C 1
ATOM 686 O O . ARG B 1 13 ? -6.754 -21.422 -7.574 1 88.69 13 ARG B O 1
ATOM 693 N N . GLN B 1 14 ? -6.273 -23.625 -8.008 1 88.75 14 GLN B N 1
ATOM 694 C CA . GLN B 1 14 ? -6.211 -23.969 -6.594 1 88.75 14 GLN B CA 1
ATOM 695 C C . GLN B 1 14 ? -4.891 -23.516 -5.977 1 88.75 14 GLN B C 1
ATOM 697 O O . GLN B 1 14 ? -3.816 -23.859 -6.477 1 88.75 14 GLN B O 1
ATOM 702 N N . LEU B 1 15 ? -5.062 -22.859 -4.859 1 90 15 LEU B N 1
ATOM 703 C CA . LEU B 1 15 ? -3.857 -22.328 -4.219 1 90 15 LEU B CA 1
ATOM 704 C C . LEU B 1 15 ? -3.209 -23.391 -3.342 1 90 15 LEU B C 1
ATOM 706 O O . LEU B 1 15 ? -3.904 -24.172 -2.689 1 90 15 LEU B O 1
ATOM 710 N N . SER B 1 16 ? -1.945 -23.422 -3.35 1 91.5 16 SER B N 1
ATOM 711 C CA . SER B 1 16 ? -1.218 -24.234 -2.383 1 91.5 16 SER B CA 1
ATOM 712 C C . SER B 1 16 ? -1.356 -23.672 -0.971 1 91.5 16 SER B C 1
ATOM 714 O O . SER B 1 16 ? -1.857 -22.562 -0.785 1 91.5 16 SER B O 1
ATOM 716 N N . GLU B 1 17 ? -0.976 -24.391 -0.023 1 91.88 17 GLU B N 1
ATOM 717 C CA . GLU B 1 17 ? -0.968 -23.906 1.353 1 91.88 17 GLU B CA 1
ATOM 718 C C . GLU B 1 17 ? -0.082 -22.672 1.493 1 91.88 17 GLU B C 1
ATOM 720 O O . GLU B 1 17 ? -0.424 -21.734 2.219 1 91.88 17 GLU B O 1
ATOM 725 N N . GLU B 1 18 ? 1.037 -22.734 0.749 1 92.81 18 GLU B N 1
ATOM 726 C CA . GLU B 1 18 ? 1.965 -21.594 0.792 1 92.81 18 GLU B CA 1
ATOM 727 C C . GLU B 1 18 ? 1.348 -20.359 0.165 1 92.81 18 GLU B C 1
ATOM 729 O O . GLU B 1 18 ? 1.468 -19.25 0.71 1 92.81 18 GLU B O 1
ATOM 734 N N . ASP B 1 19 ? 0.666 -20.531 -0.942 1 93.31 19 ASP B N 1
ATOM 735 C CA . ASP B 1 19 ? 0.012 -19.406 -1.596 1 93.31 19 ASP B CA 1
ATOM 736 C C . ASP B 1 19 ? -1.104 -18.844 -0.723 1 93.31 19 ASP B C 1
ATOM 738 O O . ASP B 1 19 ? -1.287 -17.625 -0.656 1 93.31 19 ASP B O 1
ATOM 742 N N . ALA B 1 20 ? -1.854 -19.672 -0.121 1 93.31 20 ALA B N 1
ATOM 743 C CA . ALA B 1 20 ? -2.93 -19.25 0.769 1 93.31 20 ALA B CA 1
ATOM 744 C C . ALA B 1 20 ? -2.383 -18.438 1.937 1 93.31 20 ALA B C 1
ATOM 746 O O . ALA B 1 20 ? -2.979 -17.422 2.332 1 93.31 20 ALA B O 1
ATOM 747 N N . ALA B 1 21 ? -1.312 -18.891 2.502 1 93.94 21 ALA B N 1
ATOM 748 C CA . ALA B 1 21 ? -0.682 -18.156 3.594 1 93.94 21 ALA B CA 1
ATOM 749 C C . ALA B 1 21 ? -0.26 -16.75 3.141 1 93.94 21 ALA B C 1
ATOM 751 O O . ALA B 1 21 ? -0.424 -15.781 3.879 1 93.94 21 ALA B O 1
ATOM 752 N N . LEU B 1 22 ? 0.25 -16.703 1.923 1 94.44 22 LEU B N 1
ATOM 753 C CA . LEU B 1 22 ? 0.654 -15.422 1.37 1 94.44 22 LEU B CA 1
ATOM 754 C C . LEU B 1 22 ? -0.555 -14.516 1.158 1 94.44 22 LEU B C 1
ATOM 756 O O . LEU B 1 22 ? -0.51 -13.328 1.481 1 94.44 22 LEU B O 1
ATOM 760 N N . MET B 1 23 ? -1.624 -15.078 0.655 1 95.62 23 MET B N 1
ATOM 761 C CA . MET B 1 23 ? -2.865 -14.336 0.449 1 95.62 23 MET B CA 1
ATOM 762 C C . MET B 1 23 ? -3.4 -13.797 1.771 1 95.62 23 MET B C 1
ATOM 764 O O . MET B 1 23 ? -3.812 -12.633 1.851 1 95.62 23 MET B O 1
ATOM 768 N N . ASN B 1 24 ? -3.334 -14.594 2.748 1 96.69 24 ASN B N 1
ATOM 769 C CA . ASN B 1 24 ? -3.799 -14.172 4.062 1 96.69 24 ASN B CA 1
ATOM 770 C C . ASN B 1 24 ? -2.922 -13.062 4.633 1 96.69 24 ASN B C 1
ATOM 772 O O . ASN B 1 24 ? -3.42 -12.148 5.293 1 96.69 24 ASN B O 1
ATOM 776 N N . GLU B 1 25 ? -1.652 -13.117 4.418 1 97.62 25 GLU B N 1
ATOM 777 C CA . GLU B 1 25 ? -0.746 -12.07 4.875 1 97.62 25 GLU B CA 1
ATOM 778 C C . GLU B 1 25 ? -1.024 -10.75 4.16 1 97.62 25 GLU B C 1
ATOM 780 O O . GLU B 1 25 ? -1.077 -9.695 4.797 1 97.62 25 GLU B O 1
ATOM 785 N N . ILE B 1 26 ? -1.188 -10.852 2.867 1 98.38 26 ILE B N 1
ATOM 786 C CA . ILE B 1 26 ? -1.523 -9.656 2.098 1 98.38 26 ILE B CA 1
ATOM 787 C C . ILE B 1 26 ? -2.82 -9.047 2.629 1 98.38 26 ILE B C 1
ATOM 789 O O . ILE B 1 26 ? -2.906 -7.832 2.83 1 98.38 26 ILE B O 1
ATOM 793 N N . LYS B 1 27 ? -3.773 -9.875 2.93 1 98.25 27 LYS B N 1
ATOM 794 C CA . LYS B 1 27 ? -5.051 -9.406 3.453 1 98.25 27 LYS B CA 1
ATOM 795 C C . LYS B 1 27 ? -4.879 -8.758 4.824 1 98.25 27 LYS B C 1
ATOM 797 O O . LYS B 1 27 ? -5.531 -7.758 5.133 1 98.25 27 LYS B O 1
ATOM 802 N N . ALA B 1 28 ? -4.062 -9.32 5.641 1 98.56 28 ALA B N 1
ATOM 803 C CA . ALA B 1 28 ? -3.797 -8.75 6.957 1 98.56 28 ALA B CA 1
ATOM 804 C C . ALA B 1 28 ? -3.191 -7.352 6.836 1 98.56 28 ALA B C 1
ATOM 806 O O . ALA B 1 28 ? -3.557 -6.445 7.59 1 98.56 28 ALA B O 1
ATOM 807 N N . HIS B 1 29 ? -2.248 -7.215 5.91 1 98.69 29 HIS B N 1
ATOM 808 C CA . HIS B 1 29 ? -1.719 -5.883 5.648 1 98.69 29 HIS B CA 1
ATOM 809 C C . HIS B 1 29 ? -2.814 -4.941 5.16 1 98.69 29 HIS B C 1
ATOM 811 O O . HIS B 1 29 ? -2.834 -3.762 5.523 1 98.69 29 HIS B O 1
ATOM 817 N N . GLY B 1 30 ? -3.709 -5.438 4.348 1 98.81 30 GLY B N 1
ATOM 818 C CA . GLY B 1 30 ? -4.832 -4.633 3.893 1 98.81 30 GLY B CA 1
ATOM 819 C C . GLY B 1 30 ? -5.695 -4.121 5.031 1 98.81 30 GLY B C 1
ATOM 820 O O . GLY B 1 30 ? -6.082 -2.951 5.043 1 98.81 30 GLY B O 1
ATOM 821 N N . VAL B 1 31 ? -5.988 -4.938 5.906 1 98.69 31 VAL B N 1
ATOM 822 C CA . VAL B 1 31 ? -6.793 -4.562 7.062 1 98.69 31 VAL B CA 1
ATOM 823 C C . VAL B 1 31 ? -6.074 -3.48 7.863 1 98.69 31 VAL B C 1
ATOM 825 O O . VAL B 1 31 ? -6.664 -2.457 8.211 1 98.69 31 VAL B O 1
ATOM 828 N N . ALA B 1 32 ? -4.828 -3.678 8.133 1 98.56 32 ALA B N 1
ATOM 829 C CA . ALA B 1 32 ? -4.043 -2.723 8.906 1 98.56 32 ALA B CA 1
ATOM 830 C C . ALA B 1 32 ? -3.949 -1.378 8.195 1 98.56 32 ALA B C 1
ATOM 832 O O . ALA B 1 32 ? -4.09 -0.325 8.82 1 98.56 32 ALA B O 1
ATOM 833 N N . LEU B 1 33 ? -3.766 -1.406 6.934 1 98.81 33 LEU B N 1
ATOM 834 C CA . LEU B 1 33 ? -3.682 -0.173 6.16 1 98.81 33 LEU B CA 1
ATOM 835 C C . LEU B 1 33 ? -5.039 0.518 6.09 1 98.81 33 LEU B C 1
ATOM 837 O O . LEU B 1 33 ? -5.113 1.748 6.074 1 98.81 33 LEU B O 1
ATOM 841 N N . GLY B 1 34 ? -6.039 -0.239 5.977 1 98.62 34 GLY B N 1
ATOM 842 C CA . GLY B 1 34 ? -7.375 0.333 6.031 1 98.62 34 GLY B CA 1
ATOM 843 C C . GLY B 1 34 ? -7.645 1.1 7.312 1 98.62 34 GLY B C 1
ATOM 844 O O . GLY B 1 34 ? -8.211 2.193 7.281 1 98.62 34 GLY B O 1
ATOM 845 N N . GLU B 1 35 ? -7.25 0.533 8.43 1 98.25 35 GLU B N 1
ATOM 846 C CA . GLU B 1 35 ? -7.406 1.203 9.719 1 98.25 35 GLU B CA 1
ATOM 847 C C . GLU B 1 35 ? -6.602 2.5 9.766 1 98.25 35 GLU B C 1
ATOM 849 O O . GLU B 1 35 ? -7.074 3.51 10.289 1 98.25 35 GLU B O 1
ATOM 854 N N . LEU B 1 36 ? -5.418 2.447 9.258 1 98.19 36 LEU B N 1
ATOM 855 C CA . LEU B 1 36 ? -4.594 3.65 9.18 1 98.19 36 LEU B CA 1
ATOM 856 C C . LEU B 1 36 ? -5.297 4.738 8.375 1 98.19 36 LEU B C 1
ATOM 858 O O . LEU B 1 36 ? -5.438 5.871 8.844 1 98.19 36 LEU B O 1
ATOM 862 N N . VAL B 1 37 ? -5.77 4.422 7.223 1 98.44 37 VAL B N 1
ATOM 863 C CA . VAL B 1 37 ? -6.402 5.387 6.328 1 98.44 37 VAL B CA 1
ATOM 864 C C . VAL B 1 37 ? -7.668 5.945 6.98 1 98.44 37 VAL B C 1
ATOM 866 O O . VAL B 1 37 ? -7.957 7.137 6.867 1 98.44 37 VAL B O 1
ATOM 869 N N . ASP B 1 38 ? -8.391 5.086 7.641 1 97.44 38 ASP B N 1
ATOM 870 C CA . ASP B 1 38 ? -9.578 5.539 8.344 1 97.44 38 ASP B CA 1
ATOM 871 C C . ASP B 1 38 ? -9.227 6.586 9.406 1 97.44 38 ASP B C 1
ATOM 873 O O . ASP B 1 38 ? -9.914 7.602 9.531 1 97.44 38 ASP B O 1
ATOM 877 N N . ARG B 1 39 ? -8.211 6.344 10.078 1 95.94 39 ARG B N 1
ATOM 878 C CA . ARG B 1 39 ? -7.785 7.285 11.109 1 95.94 39 ARG B CA 1
ATOM 879 C C . ARG B 1 39 ? -7.328 8.602 10.492 1 95.94 39 ARG B C 1
ATOM 881 O O . ARG B 1 39 ? -7.688 9.68 10.977 1 95.94 39 ARG B O 1
ATOM 888 N N . LEU B 1 40 ? -6.605 8.477 9.445 1 97.44 40 LEU B N 1
ATOM 889 C CA . LEU B 1 40 ? -6.141 9.688 8.773 1 97.44 40 LEU B CA 1
ATOM 890 C C . LEU B 1 40 ? -7.312 10.477 8.203 1 97.44 40 LEU B C 1
ATOM 892 O O . LEU B 1 40 ? -7.336 11.703 8.273 1 97.44 40 LEU B O 1
ATOM 896 N N . SER B 1 41 ? -8.25 9.75 7.723 1 96.88 41 SER B N 1
ATOM 897 C CA . SER B 1 41 ? -9.391 10.367 7.066 1 96.88 41 SER B CA 1
ATOM 898 C C . SER B 1 41 ? -10.281 11.094 8.078 1 96.88 41 SER B C 1
ATOM 900 O O . SER B 1 41 ? -11.055 11.977 7.707 1 96.88 41 SER B O 1
ATOM 902 N N . SER B 1 42 ? -10.164 10.711 9.289 1 95.5 42 SER B N 1
ATOM 903 C CA . SER B 1 42 ? -10.969 11.344 10.336 1 95.5 42 SER B CA 1
ATOM 904 C C . SER B 1 42 ? -10.367 12.672 10.766 1 95.5 42 SER B C 1
ATOM 906 O O . SER B 1 42 ? -11.008 13.453 11.477 1 95.5 42 SER B O 1
ATOM 908 N N . ARG B 1 43 ? -9.219 12.953 10.273 1 94.56 43 ARG B N 1
ATOM 909 C CA . ARG B 1 43 ? -8.555 14.219 10.586 1 94.56 43 ARG B CA 1
ATOM 910 C C . ARG B 1 43 ? -8.859 15.273 9.523 1 94.56 43 ARG B C 1
ATOM 912 O O . ARG B 1 43 ? -8.82 14.984 8.328 1 94.56 43 ARG B O 1
ATOM 919 N N . SER B 1 44 ? -9.109 16.453 10.008 1 94.19 44 SER B N 1
ATOM 920 C CA . SER B 1 44 ? -9.469 17.531 9.086 1 94.19 44 SER B CA 1
ATOM 921 C C . SER B 1 44 ? -8.258 18.391 8.734 1 94.19 44 SER B C 1
ATOM 923 O O . SER B 1 44 ? -8.328 19.219 7.832 1 94.19 44 SER B O 1
ATOM 925 N N . ASP B 1 45 ? -7.156 18.234 9.352 1 95 45 ASP B N 1
ATOM 926 C CA . ASP B 1 45 ? -6.016 19.125 9.203 1 95 45 ASP B CA 1
ATOM 927 C C . ASP B 1 45 ? -4.988 18.547 8.234 1 95 45 ASP B C 1
ATOM 929 O O . ASP B 1 45 ? -3.918 19.125 8.039 1 95 45 ASP B O 1
ATOM 933 N N . LEU B 1 46 ? -5.336 17.406 7.605 1 96.5 46 LEU B N 1
ATOM 934 C CA . LEU B 1 46 ? -4.406 16.797 6.656 1 96.5 46 LEU B CA 1
ATOM 935 C C . LEU B 1 46 ? -4.742 17.219 5.23 1 96.5 46 LEU B C 1
ATOM 937 O O . LEU B 1 46 ? -5.82 17.766 4.973 1 96.5 46 LEU B O 1
ATOM 941 N N . ASN B 1 47 ? -3.773 17.062 4.297 1 97.25 47 ASN B N 1
ATOM 942 C CA . ASN B 1 47 ? -4.023 17.328 2.883 1 97.25 47 ASN B CA 1
ATOM 943 C C . ASN B 1 47 ? -4.855 16.203 2.254 1 97.25 47 ASN B C 1
ATOM 945 O O . ASN B 1 47 ? -4.344 15.117 1.987 1 97.25 47 ASN B O 1
ATOM 949 N N . GLN B 1 48 ? -6.059 16.453 1.994 1 97.38 48 GLN B N 1
ATOM 950 C CA . GLN B 1 48 ? -7.02 15.43 1.595 1 97.38 48 GLN B CA 1
ATOM 951 C C . GLN B 1 48 ? 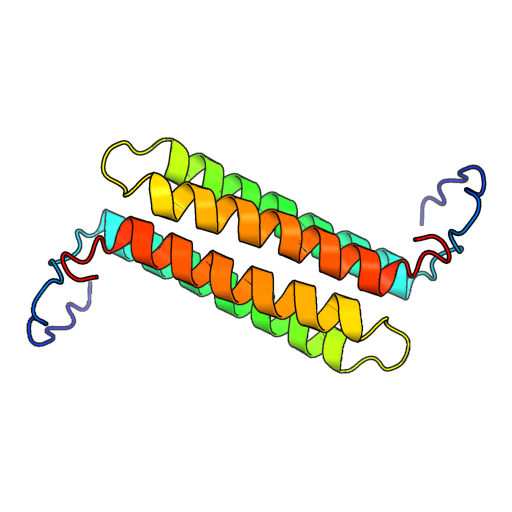-6.684 14.867 0.216 1 97.38 48 GLN B C 1
ATOM 953 O O . GLN B 1 48 ? -6.883 13.68 -0.042 1 97.38 48 GLN B O 1
ATOM 958 N N . ARG B 1 49 ? -6.262 15.719 -0.619 1 97.75 49 ARG B N 1
ATOM 959 C CA . ARG B 1 49 ? -5.922 15.25 -1.957 1 97.75 49 ARG B CA 1
ATOM 960 C C . ARG B 1 49 ? -4.859 14.156 -1.896 1 97.75 49 ARG B C 1
ATOM 962 O O . ARG B 1 49 ? 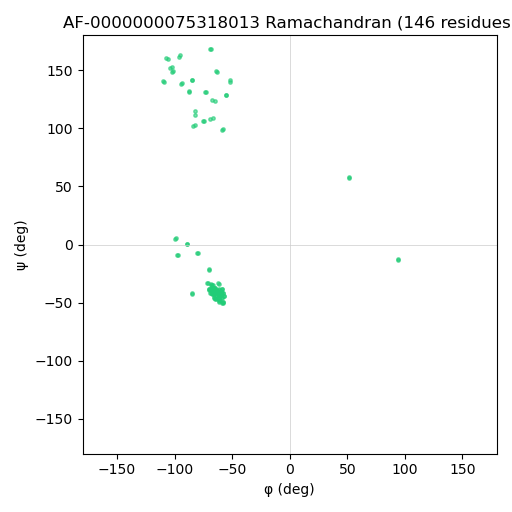-5.016 13.094 -2.506 1 97.75 49 ARG B O 1
ATOM 969 N N . TRP B 1 50 ? -3.803 14.406 -1.17 1 98.44 50 TRP B N 1
ATOM 970 C CA . TRP B 1 50 ? -2.721 13.43 -1.055 1 98.44 50 TRP B CA 1
ATOM 971 C C . TRP B 1 50 ? -3.174 12.203 -0.275 1 98.44 50 TRP B C 1
ATOM 973 O O . TRP B 1 50 ? -2.73 11.086 -0.554 1 98.44 50 TRP B O 1
ATOM 983 N N . LEU B 1 51 ? -4.027 12.375 0.697 1 98.62 51 LEU B N 1
ATOM 984 C CA . LEU B 1 51 ? -4.602 11.234 1.403 1 98.62 51 LEU B CA 1
ATOM 985 C C . LEU B 1 51 ? -5.379 10.336 0.446 1 98.62 51 LEU B C 1
ATOM 987 O O . LEU B 1 51 ? -5.254 9.117 0.498 1 98.62 51 LEU B O 1
ATOM 991 N N . ASP B 1 52 ? -6.121 10.945 -0.46 1 98.62 52 ASP B N 1
ATOM 992 C CA . ASP B 1 52 ? -6.902 10.188 -1.429 1 98.62 52 ASP B CA 1
ATOM 993 C C . ASP B 1 52 ? -5.992 9.422 -2.393 1 98.62 52 ASP B C 1
ATOM 995 O O . ASP B 1 52 ? -6.25 8.266 -2.711 1 98.62 52 ASP B O 1
ATOM 999 N N . ILE B 1 53 ? -4.969 10.047 -2.791 1 98.75 53 ILE B N 1
ATOM 1000 C CA . ILE B 1 53 ? -4.004 9.406 -3.682 1 98.75 53 ILE B CA 1
ATOM 1001 C C . ILE B 1 53 ? -3.342 8.234 -2.969 1 98.75 53 ILE B C 1
ATOM 1003 O O . ILE B 1 53 ? -3.254 7.133 -3.521 1 98.75 53 ILE B O 1
ATOM 1007 N N . GLY B 1 54 ? -2.914 8.508 -1.708 1 98.88 54 GLY B N 1
ATOM 1008 C CA . GLY B 1 54 ? -2.303 7.438 -0.937 1 98.88 54 GLY B CA 1
ATOM 1009 C C . GLY B 1 54 ? -3.227 6.254 -0.716 1 98.88 54 GLY B C 1
ATOM 1010 O O . GLY B 1 54 ? -2.814 5.102 -0.863 1 98.88 54 GLY B O 1
ATOM 1011 N N . THR B 1 55 ? -4.477 6.543 -0.441 1 98.81 55 THR B N 1
ATOM 1012 C CA . THR B 1 55 ? -5.484 5.508 -0.24 1 98.81 55 THR B CA 1
ATOM 1013 C C . THR B 1 55 ? -5.656 4.668 -1.501 1 98.81 55 THR B C 1
ATOM 1015 O O . THR B 1 55 ? -5.605 3.438 -1.445 1 98.81 55 THR B O 1
ATOM 1018 N N . THR B 1 56 ? -5.809 5.32 -2.58 1 98.88 56 THR B N 1
ATOM 1019 C CA . THR B 1 56 ? -6.004 4.645 -3.855 1 98.88 56 THR B CA 1
ATOM 1020 C C . THR B 1 56 ? -4.789 3.783 -4.203 1 98.88 56 THR B C 1
ATOM 1022 O O . THR B 1 56 ? -4.934 2.621 -4.586 1 98.88 56 THR B O 1
ATOM 1025 N N . ASP B 1 57 ? -3.625 4.32 -4.066 1 98.88 57 ASP B N 1
ATOM 1026 C CA . ASP B 1 57 ? -2.406 3.594 -4.41 1 98.88 57 ASP B CA 1
ATOM 1027 C C . ASP B 1 57 ? -2.221 2.379 -3.506 1 98.88 57 ASP B C 1
ATOM 1029 O O . ASP B 1 57 ? -1.826 1.307 -3.969 1 98.88 57 ASP B O 1
ATOM 1033 N N . LEU B 1 58 ? -2.512 2.508 -2.246 1 98.94 58 LEU B N 1
ATOM 1034 C CA . LEU B 1 58 ? -2.398 1.376 -1.334 1 98.94 58 LEU B CA 1
ATOM 1035 C C . LEU B 1 58 ? -3.406 0.288 -1.689 1 98.94 58 LEU B C 1
ATOM 1037 O O . LEU B 1 58 ? -3.074 -0.9 -1.673 1 98.94 58 LEU B O 1
ATOM 1041 N N . GLN B 1 59 ? -4.641 0.709 -2.066 1 98.81 59 GLN B N 1
ATOM 1042 C CA . GLN B 1 59 ? -5.668 -0.244 -2.469 1 98.81 59 GLN B CA 1
ATOM 1043 C C . GLN B 1 59 ? -5.262 -0.989 -3.736 1 98.81 59 GLN B C 1
ATOM 1045 O O . GLN B 1 59 ? -5.305 -2.221 -3.779 1 98.81 59 GLN B O 1
ATOM 1050 N N . THR B 1 60 ? -4.793 -0.267 -4.676 1 98.88 60 THR B N 1
ATOM 1051 C CA . THR B 1 60 ? -4.414 -0.894 -5.938 1 98.88 60 THR B CA 1
ATOM 1052 C C . THR B 1 60 ? -3.158 -1.74 -5.766 1 98.88 60 THR B C 1
ATOM 1054 O O . THR B 1 60 ? -3.01 -2.779 -6.41 1 98.88 60 THR B O 1
ATOM 1057 N N . GLY B 1 61 ? -2.244 -1.312 -4.875 1 98.88 61 GLY B N 1
ATOM 1058 C CA . GLY B 1 61 ? -1.06 -2.105 -4.586 1 98.88 61 GLY B CA 1
ATOM 1059 C C . GLY B 1 61 ? -1.381 -3.467 -4 1 98.88 61 GLY B C 1
ATOM 1060 O O . GLY B 1 61 ? -0.83 -4.48 -4.434 1 98.88 61 GLY B O 1
ATOM 1061 N N . LEU B 1 62 ? -2.289 -3.471 -3.088 1 98.88 62 LEU B N 1
ATOM 1062 C CA . LEU B 1 62 ? -2.705 -4.723 -2.471 1 98.88 62 LEU B CA 1
ATOM 1063 C C . LEU B 1 62 ? -3.428 -5.613 -3.477 1 98.88 62 LEU B C 1
ATOM 1065 O O . LEU B 1 62 ? -3.221 -6.828 -3.496 1 98.88 62 LEU B O 1
ATOM 1069 N N . MET B 1 63 ? -4.223 -5.016 -4.359 1 98.75 63 MET B N 1
ATOM 1070 C CA . MET B 1 63 ? -4.918 -5.766 -5.398 1 98.75 63 MET B CA 1
ATOM 1071 C C . MET B 1 63 ? -3.928 -6.379 -6.383 1 98.75 63 MET B C 1
ATOM 1073 O O . MET B 1 63 ? -4.094 -7.527 -6.801 1 98.75 63 MET B O 1
ATOM 1077 N N . ALA B 1 64 ? -2.924 -5.648 -6.676 1 98.81 64 ALA B N 1
ATOM 1078 C CA . ALA B 1 64 ? -1.906 -6.133 -7.602 1 98.81 64 ALA B CA 1
ATOM 1079 C C . ALA B 1 64 ? -1.112 -7.285 -6.992 1 98.81 64 ALA B C 1
ATOM 1081 O O . ALA B 1 64 ? -0.829 -8.281 -7.664 1 98.81 64 ALA B O 1
ATOM 1082 N N . LEU B 1 65 ? -0.764 -7.199 -5.73 1 98.75 65 LEU B N 1
ATOM 1083 C CA . LEU B 1 65 ? -0.042 -8.289 -5.078 1 98.75 65 LEU B CA 1
ATOM 1084 C C . LEU B 1 65 ? -0.894 -9.547 -5.023 1 98.75 65 LEU B C 1
ATOM 1086 O O . LEU B 1 65 ? -0.388 -10.656 -5.234 1 98.75 65 LEU B O 1
ATOM 1090 N N . THR B 1 66 ? -2.16 -9.406 -4.742 1 98.31 66 THR B N 1
ATOM 1091 C CA . THR B 1 66 ? -3.08 -10.539 -4.723 1 98.31 66 THR B CA 1
ATOM 1092 C C . THR B 1 66 ? -3.123 -11.227 -6.086 1 98.31 66 THR B C 1
ATOM 1094 O O . THR B 1 66 ? -3.068 -12.453 -6.172 1 98.31 66 THR B O 1
ATOM 1097 N N . ARG B 1 67 ? -3.16 -10.375 -7.074 1 98.25 67 A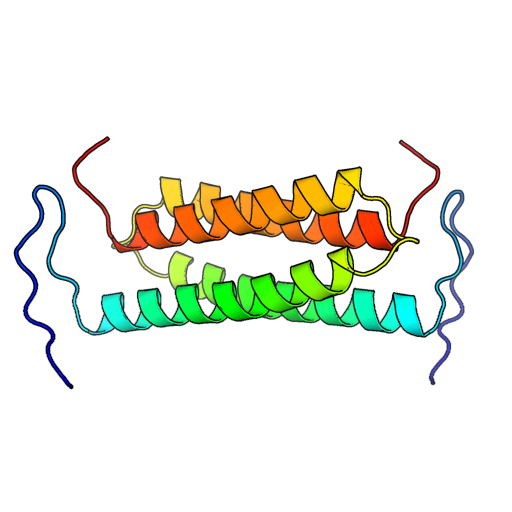RG B N 1
ATOM 1098 C CA . ARG B 1 67 ? -3.197 -10.914 -8.43 1 98.25 67 ARG B CA 1
ATOM 1099 C C . ARG B 1 67 ? -1.892 -11.625 -8.773 1 98.25 67 ARG B C 1
ATOM 1101 O O . ARG B 1 67 ? -1.895 -12.625 -9.492 1 98.25 67 ARG B O 1
ATOM 1108 N N . ALA B 1 68 ? -0.8 -11.117 -8.273 1 97.94 68 ALA B N 1
ATOM 1109 C CA . ALA B 1 68 ? 0.505 -11.719 -8.523 1 97.94 68 ALA B CA 1
ATOM 1110 C C . ALA B 1 68 ? 0.563 -13.141 -7.973 1 97.94 68 ALA B C 1
ATOM 1112 O O . ALA B 1 68 ? 1.187 -14.023 -8.57 1 97.94 68 ALA B O 1
ATOM 1113 N N . VAL B 1 69 ? -0.132 -13.344 -6.879 1 97.31 69 VAL B N 1
ATOM 1114 C CA . VAL B 1 69 ? -0.136 -14.656 -6.238 1 97.31 69 VAL B CA 1
ATOM 1115 C C . VAL B 1 69 ? -1.188 -15.547 -6.891 1 97.31 69 VAL B C 1
ATOM 1117 O O . VAL B 1 69 ? -0.927 -16.719 -7.18 1 97.31 69 VAL B O 1
ATOM 1120 N N . ALA B 1 70 ? -2.359 -15.016 -7.176 1 95.88 70 ALA B N 1
ATOM 1121 C CA . ALA B 1 70 ? -3.484 -15.781 -7.707 1 95.88 70 ALA B CA 1
ATOM 1122 C C . ALA B 1 70 ? -3.217 -16.219 -9.141 1 95.88 70 ALA B C 1
ATOM 1124 O O . ALA B 1 70 ? -3.623 -17.312 -9.547 1 95.88 70 ALA B O 1
ATOM 1125 N N . LYS B 1 71 ? -2.609 -15.445 -9.969 1 95.81 71 LYS B N 1
ATOM 1126 C CA . LYS B 1 71 ? -2.252 -15.695 -11.359 1 95.81 71 LYS B CA 1
ATOM 1127 C C . LYS B 1 71 ? -3.461 -16.172 -12.164 1 95.81 71 LYS B C 1
ATOM 1129 O O . LYS B 1 71 ? -3.4 -17.203 -12.836 1 95.81 71 LYS B O 1
ATOM 1134 N N . PRO B 1 72 ? -4.441 -15.281 -12.094 1 94.38 72 PRO B N 1
ATOM 1135 C CA . PRO B 1 72 ? -5.566 -15.672 -12.945 1 94.38 72 PRO B CA 1
ATOM 1136 C C . PRO B 1 72 ? -5.203 -15.711 -14.43 1 94.38 72 PRO B C 1
ATOM 1138 O O . PRO B 1 72 ? -4.328 -14.961 -14.867 1 94.38 72 PRO B O 1
ATOM 1141 N N . SER B 1 73 ? -5.859 -16.609 -15.164 1 91.88 73 SER B N 1
ATOM 1142 C CA . SER B 1 73 ? -5.539 -16.781 -16.578 1 91.88 73 SER B CA 1
ATOM 1143 C C . SER B 1 73 ? -6.375 -15.859 -17.453 1 91.88 73 SER B C 1
ATOM 1145 O O . SER B 1 73 ? -6.211 -15.844 -18.672 1 91.88 73 SER B O 1
ATOM 1147 N N . THR B 1 74 ? -7.16 -15.125 -16.781 1 85.56 74 THR B N 1
ATOM 1148 C CA . THR B 1 74 ? -8.008 -14.188 -17.5 1 85.56 74 THR B CA 1
ATOM 1149 C C . THR B 1 74 ? -7.457 -12.766 -17.406 1 85.56 74 THR B C 1
ATOM 1151 O O . THR B 1 74 ? -6.773 -12.43 -16.438 1 85.56 74 THR B O 1
ATOM 1154 N N . PHE B 1 75 ? -7.812 -11.961 -18.484 1 81.56 75 PHE B N 1
ATOM 1155 C CA . PHE B 1 75 ? -7.43 -10.555 -18.484 1 81.56 75 PHE B CA 1
ATOM 1156 C C . PHE B 1 75 ? -8.336 -9.758 -17.547 1 81.56 75 PHE B C 1
ATOM 1158 O O . PHE B 1 75 ? -9.547 -9.961 -17.531 1 81.56 75 PHE B O 1
#

InterPro domains:
  IPR056098 Acb2/Tad1, hairpin domain [PF24729] (9-70)

Nearest PDB structures (foldseek):
  7oci-assembly1_C  TM=5.224E-01  e=7.838E+00  Saccharomyces cerevisiae S288C
  7oci-assembly1_C  TM=5.223E-01  e=7.838E+00  Saccharomyces cerevisiae S288C

Foldseek 3Di:
DPDDDDDDDAQWDDADPVLVVVLVVLVVVVVVVVVVLVVVVVDDPDDVVVSVVVVVVSVVVSVVVNCVSGVGPDD/DPDDDDDDDAQWDDADPVLVVVLVVLVVVVVVVVVVLVVVVVDDPDDVVVSVVVVVVSVVVSVVVNCVSGVGPDD

Solvent-accessible surface area (backbone atoms only — not comparable to full-atom values): 8568 Å² total; per-residue (Å²): 127,91,76,78,88,65,84,85,50,91,49,53,65,87,69,50,73,68,53,47,53,48,51,51,49,53,48,51,51,46,54,53,50,49,53,51,51,52,57,55,67,72,46,83,88,49,41,60,70,34,39,50,50,11,51,50,24,38,52,51,9,53,52,24,39,49,44,12,69,55,53,55,74,62,133,127,89,75,77,87,66,85,84,51,92,49,54,65,87,70,50,73,68,52,47,53,49,50,51,50,54,48,52,52,48,53,54,50,49,53,51,50,52,57,55,65,72,46,84,88,48,40,59,69,35,38,50,50,11,51,50,25,37,53,51,10,54,53,24,41,49,44,12,69,55,53,55,74,61,134

Organism: Pseudomonas syringae (NCBI:txid317)

pLDDT: mean 92.57, std 10.29, range [51.41, 98.94]

Radius of gyration: 18.28 Å; Cα contacts (8 Å, |Δi|>4): 139; chains: 2; bounding box: 34×52×42 Å